Protein AF-K0B0N3-F1 (afdb_monomer)

pLDDT: mean 71.41, std 13.67, range [44.66, 89.69]

Secondary structure (DSSP, 8-state):
-PPPHHHHHHHHHHHHHHHHHHHHHHT---GGG--HHHHHHHHHHHHHHHHHTTS-S-HHHHHHHHHHHHHHHHTTTHHHHHHHHHHHHHHT-

Nearest PDB structures (foldseek):
  8uu6-assembly1_t  TM=3.524E-01  e=3.984E+00  Listeria innocua
  6aqk-assembly1_A  TM=3.885E-01  e=9.815E+00  Yersinia entomophaga

Mean predicted aligned error: 9.26 Å

Radius of gyration: 14.88 Å; Cα contacts (8 Å, |Δi|>4): 32; chains: 1; bounding box: 36×20×45 Å

Foldseek 3Di:
DDDDPVNLVVLLVQLVVQLVVVCVVVVCPPCVPDPSVVSSVVSSVVSLCVPPVVPDDDPVVSVVVSVVSVCVNVVDDDPVVVVVVVVVVVVVD

Structure (mmCIF, N/CA/C/O backbone):
data_AF-K0B0N3-F1
#
_entry.id   AF-K0B0N3-F1
#
loop_
_atom_site.group_PDB
_atom_site.id
_atom_site.type_symbol
_atom_site.label_atom_id
_atom_site.label_alt_id
_atom_site.label_comp_id
_atom_site.label_asym_id
_atom_site.label_entity_id
_atom_site.label_seq_id
_atom_site.pdbx_PDB_ins_code
_atom_site.Cartn_x
_atom_site.Cartn_y
_atom_site.Cartn_z
_atom_site.occupancy
_atom_site.B_iso_or_equiv
_atom_site.auth_seq_id
_atom_site.auth_comp_id
_atom_site.auth_asym_id
_atom_site.auth_atom_id
_atom_site.pdbx_PDB_model_num
ATOM 1 N N . MET A 1 1 ? 15.281 -5.373 -12.891 1.00 59.12 1 MET A N 1
ATOM 2 C CA . MET A 1 1 ? 15.303 -3.957 -12.489 1.00 59.12 1 MET A CA 1
ATOM 3 C C . MET A 1 1 ? 15.246 -3.956 -10.984 1.00 59.12 1 MET A C 1
ATOM 5 O O . MET A 1 1 ? 14.278 -4.478 -10.445 1.00 59.12 1 MET A O 1
ATOM 9 N N . ASP A 1 2 ? 16.312 -3.489 -10.347 1.00 67.69 2 ASP A N 1
ATOM 10 C CA . ASP A 1 2 ? 16.417 -3.470 -8.893 1.00 67.69 2 ASP A CA 1
ATOM 11 C C . ASP A 1 2 ? 16.027 -2.081 -8.399 1.00 67.69 2 ASP A C 1
ATOM 13 O O . ASP A 1 2 ? 16.576 -1.082 -8.858 1.00 67.69 2 ASP A O 1
ATOM 17 N N . ILE A 1 3 ? 15.035 -2.029 -7.512 1.00 76.62 3 ILE A N 1
ATOM 18 C CA . ILE A 1 3 ? 14.641 -0.806 -6.809 1.00 76.62 3 ILE A CA 1
ATOM 19 C C . ILE A 1 3 ? 15.606 -0.641 -5.640 1.00 76.62 3 ILE A C 1
ATOM 21 O O . ILE A 1 3 ? 15.870 -1.612 -4.922 1.00 76.62 3 ILE A O 1
ATOM 25 N N . SER A 1 4 ? 16.128 0.564 -5.430 1.00 85.69 4 SER A N 1
ATOM 26 C CA . SER A 1 4 ? 16.989 0.828 -4.278 1.00 85.69 4 SER A CA 1
ATOM 27 C C . SER A 1 4 ? 16.227 0.679 -2.955 1.00 85.69 4 SER A C 1
ATOM 29 O O . SER A 1 4 ? 14.994 0.729 -2.895 1.00 85.69 4 SER A O 1
ATOM 31 N N . LEU A 1 5 ? 16.970 0.499 -1.860 1.00 83.31 5 LEU A N 1
ATOM 32 C CA . LEU A 1 5 ? 16.375 0.424 -0.525 1.00 83.31 5 LEU A CA 1
ATOM 33 C C . LEU A 1 5 ? 15.618 1.720 -0.176 1.00 83.31 5 LEU A C 1
ATOM 35 O O . LEU A 1 5 ? 14.510 1.653 0.345 1.00 83.31 5 LEU A O 1
ATOM 39 N N . GLU A 1 6 ? 16.181 2.878 -0.529 1.00 86.19 6 GLU A N 1
ATOM 40 C CA . GLU A 1 6 ? 15.579 4.192 -0.274 1.00 86.19 6 GLU A CA 1
ATOM 41 C C . GLU A 1 6 ? 14.272 4.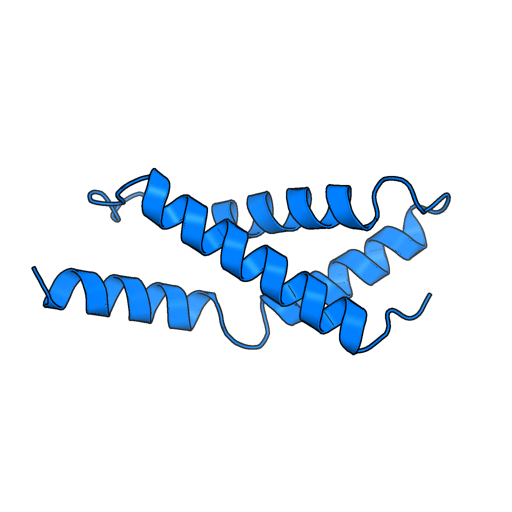387 -1.052 1.00 86.19 6 GLU A C 1
ATOM 43 O O . GLU A 1 6 ? 13.269 4.817 -0.484 1.00 86.19 6 GLU A O 1
ATOM 48 N N . GLU A 1 7 ? 14.233 4.013 -2.334 1.00 84.94 7 GLU A N 1
ATOM 49 C CA . GLU A 1 7 ? 13.009 4.082 -3.143 1.00 84.94 7 GLU A CA 1
ATOM 50 C C . GLU A 1 7 ? 11.924 3.144 -2.608 1.00 84.94 7 GLU A C 1
ATOM 52 O O . GLU A 1 7 ? 10.745 3.504 -2.577 1.00 84.94 7 GLU A O 1
ATOM 57 N N . ARG A 1 8 ? 12.315 1.952 -2.145 1.00 84.62 8 ARG A N 1
ATOM 58 C CA . ARG A 1 8 ? 11.406 1.003 -1.495 1.00 84.62 8 ARG A CA 1
ATOM 59 C C . ARG A 1 8 ? 10.827 1.585 -0.206 1.00 84.62 8 ARG A C 1
ATOM 61 O O . ARG A 1 8 ? 9.619 1.491 0.002 1.00 84.62 8 ARG A O 1
ATOM 68 N N . GLU A 1 9 ? 11.654 2.162 0.660 1.00 84.88 9 GLU A N 1
ATOM 69 C CA . GLU A 1 9 ? 11.202 2.764 1.920 1.00 84.88 9 GLU A CA 1
ATOM 70 C C . GLU A 1 9 ? 10.296 3.972 1.680 1.00 84.88 9 GLU A C 1
ATOM 72 O O . GLU A 1 9 ? 9.222 4.067 2.279 1.00 84.88 9 GLU A O 1
ATOM 77 N N . LEU A 1 10 ? 10.672 4.850 0.749 1.00 87.25 10 LEU A N 1
ATOM 78 C CA . LEU A 1 10 ? 9.862 5.995 0.346 1.00 87.25 10 LEU A CA 1
ATOM 79 C C . LEU A 1 10 ? 8.498 5.551 -0.193 1.00 87.25 10 LEU A C 1
ATOM 81 O O . LEU A 1 10 ? 7.473 6.133 0.162 1.00 87.25 10 LEU A O 1
ATOM 85 N N . PHE A 1 11 ? 8.472 4.507 -1.022 1.00 88.75 11 PHE A N 1
ATOM 86 C CA . PHE A 1 11 ? 7.237 3.942 -1.552 1.00 88.75 11 PHE A CA 1
ATOM 87 C C . PHE A 1 11 ? 6.330 3.414 -0.435 1.00 88.75 11 PHE A C 1
ATOM 89 O O . PHE A 1 11 ? 5.151 3.760 -0.380 1.00 88.75 11 PHE A O 1
ATOM 96 N N . VAL A 1 12 ? 6.879 2.613 0.482 1.00 85.31 12 VAL A N 1
ATOM 97 C CA . VAL A 1 12 ? 6.127 2.064 1.621 1.00 85.31 12 VAL A CA 1
ATOM 98 C C . VAL A 1 12 ? 5.572 3.184 2.508 1.00 85.31 12 VAL A C 1
ATOM 100 O O . VAL A 1 12 ? 4.425 3.100 2.942 1.00 85.31 12 VAL A O 1
ATOM 103 N N . ASN A 1 13 ? 6.334 4.256 2.742 1.00 84.31 13 ASN A N 1
ATOM 104 C CA . ASN A 1 13 ? 5.867 5.400 3.529 1.00 84.31 13 ASN A CA 1
ATOM 105 C C . ASN A 1 13 ? 4.713 6.150 2.850 1.00 84.31 13 ASN A C 1
ATO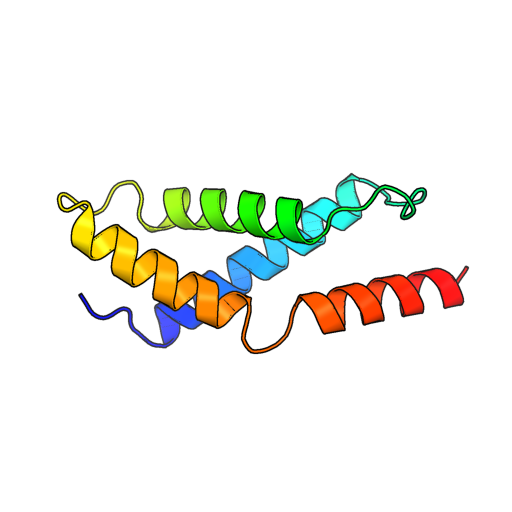M 107 O O . ASN A 1 13 ? 3.727 6.456 3.514 1.00 84.31 13 ASN A O 1
ATOM 111 N N . LYS A 1 14 ? 4.772 6.361 1.530 1.00 86.38 14 LYS A N 1
ATOM 112 C CA . LYS A 1 14 ? 3.660 6.969 0.777 1.00 86.38 14 LYS A CA 1
ATOM 113 C C . LYS A 1 14 ? 2.387 6.129 0.827 1.00 86.38 14 LYS A C 1
ATOM 115 O O . LYS A 1 14 ? 1.294 6.681 0.917 1.00 86.38 14 LYS A O 1
ATOM 120 N N . VAL A 1 15 ? 2.517 4.801 0.756 1.00 84.19 15 VAL A N 1
ATOM 121 C CA . VAL A 1 15 ? 1.366 3.901 0.913 1.00 84.19 15 VAL A CA 1
ATOM 122 C C . VAL A 1 15 ? 0.769 4.081 2.306 1.00 84.19 15 VAL A C 1
ATOM 124 O O . VAL A 1 15 ? -0.414 4.388 2.392 1.00 84.19 15 VAL A O 1
ATOM 127 N N . ARG A 1 16 ? 1.585 4.012 3.366 1.00 80.25 16 ARG A N 1
ATOM 128 C CA . ARG A 1 16 ? 1.147 4.212 4.762 1.00 80.25 16 ARG A CA 1
ATOM 129 C C . ARG A 1 16 ? 0.392 5.517 4.981 1.00 80.25 16 ARG A C 1
ATOM 131 O O . ARG A 1 16 ? -0.682 5.505 5.575 1.00 80.25 16 ARG A O 1
ATOM 138 N N . GLU A 1 17 ? 0.947 6.631 4.513 1.00 82.94 17 GLU A N 1
ATOM 139 C CA . GLU A 1 17 ? 0.302 7.945 4.618 1.00 82.94 17 GLU A CA 1
ATOM 140 C C . GLU A 1 17 ? -1.045 7.951 3.893 1.00 82.94 17 GLU A C 1
ATOM 142 O O . GLU A 1 17 ? -2.056 8.325 4.479 1.00 82.94 17 GLU A O 1
ATOM 147 N N . GLY A 1 18 ? -1.093 7.423 2.667 1.00 82.62 18 GLY A N 1
ATOM 148 C CA . GLY A 1 18 ? -2.330 7.347 1.897 1.00 82.62 18 GLY A CA 1
ATOM 149 C C . GLY A 1 18 ? -3.409 6.471 2.541 1.00 82.62 18 GLY A C 1
ATOM 150 O O . GLY A 1 18 ? -4.589 6.799 2.431 1.00 82.62 18 GLY A O 1
ATOM 151 N N . VAL A 1 19 ? -3.044 5.373 3.217 1.00 78.25 19 VAL A N 1
ATOM 152 C CA . VAL A 1 19 ? -4.036 4.551 3.927 1.00 78.25 19 VAL A CA 1
ATOM 153 C C . VAL A 1 19 ? -4.509 5.257 5.204 1.00 78.25 19 VAL A C 1
ATOM 155 O O . VAL A 1 19 ? -5.696 5.189 5.523 1.00 78.25 19 VAL A O 1
ATOM 158 N N . LYS A 1 20 ? -3.626 5.972 5.914 1.00 75.81 20 LYS A N 1
ATOM 159 C CA . LYS A 1 20 ? -3.992 6.755 7.104 1.00 75.81 20 LYS A CA 1
ATOM 160 C C . LYS A 1 20 ? -4.963 7.887 6.762 1.00 75.81 20 LYS A C 1
ATOM 162 O O . LYS A 1 20 ? -6.025 7.971 7.371 1.00 75.81 20 LYS A O 1
ATOM 167 N N . ASP A 1 21 ? -4.648 8.687 5.747 1.00 78.06 21 ASP A N 1
ATOM 168 C CA . ASP A 1 21 ? -5.513 9.778 5.282 1.00 78.06 21 ASP A CA 1
ATOM 169 C C . ASP A 1 21 ? -6.906 9.265 4.904 1.00 78.06 21 ASP A C 1
ATOM 171 O O . ASP A 1 21 ? -7.924 9.915 5.138 1.00 78.06 21 ASP A O 1
ATOM 175 N N . LEU A 1 22 ? -6.961 8.069 4.321 1.00 73.75 22 LEU A N 1
ATOM 176 C CA . LEU A 1 22 ? -8.207 7.461 3.893 1.00 73.75 22 LEU A CA 1
ATOM 177 C C . LEU A 1 22 ? -9.074 7.005 5.079 1.00 73.75 22 LEU A C 1
ATOM 179 O O . LEU A 1 22 ? -10.297 7.141 5.005 1.00 73.75 22 LEU A O 1
ATOM 183 N N . ILE A 1 23 ? -8.477 6.514 6.171 1.00 68.50 23 ILE A N 1
ATOM 184 C CA . ILE A 1 23 ? -9.203 6.281 7.433 1.00 68.50 23 ILE A CA 1
ATOM 185 C C . ILE A 1 23 ? -9.765 7.606 7.952 1.00 68.50 23 ILE A C 1
ATOM 187 O O . ILE A 1 23 ? -10.967 7.698 8.212 1.00 68.50 23 ILE A O 1
ATOM 191 N N . ASP A 1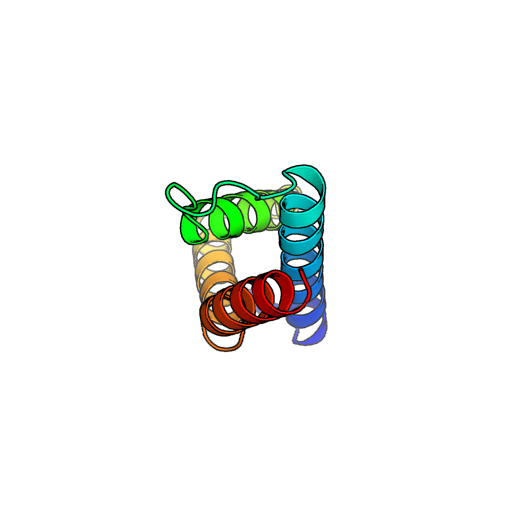 24 ? -8.906 8.621 8.077 1.00 67.88 24 ASP A N 1
ATOM 192 C CA . ASP A 1 24 ? -9.263 9.913 8.671 1.00 67.88 24 ASP A CA 1
ATOM 193 C C . ASP A 1 24 ? -10.425 10.574 7.906 1.00 67.88 24 ASP A C 1
ATOM 195 O O . ASP A 1 24 ? -11.345 11.136 8.508 1.00 67.88 24 ASP A O 1
ATOM 199 N N . LEU A 1 25 ? -10.435 10.449 6.573 1.00 68.69 25 LEU A N 1
ATOM 200 C CA . LEU A 1 25 ? -11.496 10.962 5.702 1.00 68.69 25 LEU A CA 1
ATOM 201 C C . LEU A 1 25 ? -12.825 10.215 5.843 1.00 68.69 25 LEU A C 1
ATOM 203 O O . LEU A 1 25 ? -13.880 10.848 5.768 1.00 68.69 25 LEU A O 1
ATOM 207 N N . ASN A 1 26 ? -12.794 8.894 6.024 1.00 63.22 26 ASN A N 1
ATOM 208 C CA . ASN A 1 26 ? -14.014 8.089 6.093 1.00 63.22 26 ASN A CA 1
ATOM 209 C C . ASN A 1 26 ? -14.650 8.063 7.484 1.00 63.22 26 ASN A C 1
ATOM 211 O O . ASN A 1 26 ? -15.751 7.532 7.595 1.00 63.22 26 ASN A O 1
ATOM 215 N N . LYS A 1 27 ? -14.000 8.645 8.511 1.00 59.03 27 LYS A N 1
ATOM 216 C CA . LYS A 1 27 ? -14.490 8.688 9.903 1.00 59.03 27 LYS A CA 1
ATOM 217 C C . LYS A 1 27 ? -15.163 7.367 10.281 1.00 59.03 27 LYS A C 1
ATOM 219 O O . LYS A 1 27 ? -16.354 7.360 10.568 1.00 59.03 27 LYS A O 1
ATOM 224 N N . LEU A 1 28 ? -14.418 6.268 10.147 1.00 56.91 28 LEU A N 1
ATOM 225 C CA . LEU A 1 28 ? -14.909 4.887 10.209 1.00 56.91 28 LEU A CA 1
ATOM 226 C C . LEU A 1 28 ? -15.575 4.578 11.564 1.00 56.91 28 LEU A C 1
ATOM 228 O O . LEU A 1 28 ? -14.969 3.975 12.443 1.00 56.91 28 LEU A O 1
ATOM 232 N N . ASP A 1 29 ? -16.813 5.032 11.737 1.00 48.03 29 ASP A N 1
ATOM 233 C CA . ASP A 1 29 ? -17.674 4.743 12.881 1.00 48.03 29 ASP A CA 1
ATOM 234 C C . ASP A 1 29 ? -18.410 3.400 12.676 1.00 48.03 29 ASP A C 1
ATOM 236 O O . ASP A 1 29 ? -18.760 2.758 13.660 1.00 48.03 29 ASP A O 1
ATOM 240 N N . ASP A 1 30 ? -18.544 2.924 11.429 1.00 49.84 30 ASP A N 1
ATOM 241 C CA . ASP A 1 30 ? -19.085 1.601 11.077 1.00 49.84 30 ASP A CA 1
ATOM 242 C C . ASP A 1 30 ? -17.969 0.692 10.536 1.00 49.84 30 ASP A C 1
ATOM 244 O O . ASP A 1 30 ? -17.712 0.592 9.335 1.00 49.84 30 ASP A O 1
ATOM 248 N N . LEU A 1 31 ? -17.258 0.052 11.464 1.00 49.62 31 LEU A N 1
ATOM 249 C CA . LEU A 1 31 ? -16.172 -0.894 11.181 1.00 49.62 31 LEU A CA 1
ATOM 250 C C . LEU A 1 31 ? -16.667 -2.307 10.829 1.00 49.62 31 LEU A C 1
ATOM 252 O O . LEU A 1 31 ? -15.868 -3.135 10.394 1.00 49.62 31 LEU A O 1
ATOM 256 N N . ASP A 1 32 ? -17.964 -2.579 10.986 1.00 46.62 32 ASP A N 1
ATOM 257 C CA . ASP A 1 32 ? -18.552 -3.907 10.764 1.00 46.62 32 ASP A CA 1
ATOM 258 C C . ASP A 1 32 ? -18.552 -4.331 9.278 1.00 46.62 32 ASP A C 1
ATOM 260 O O . ASP A 1 32 ? -18.544 -5.527 8.989 1.00 46.62 32 ASP A O 1
ATOM 264 N N . ASP A 1 33 ? -18.452 -3.374 8.344 1.00 50.38 33 ASP A N 1
ATOM 265 C CA . ASP A 1 33 ? -18.314 -3.606 6.891 1.00 50.38 33 ASP A CA 1
ATOM 266 C C . ASP A 1 33 ? -16.910 -3.230 6.349 1.00 50.38 33 ASP A C 1
ATOM 268 O O . ASP A 1 33 ? -16.701 -3.058 5.142 1.00 50.38 33 ASP A O 1
ATOM 272 N N . PHE A 1 34 ? -15.913 -3.063 7.228 1.00 55.75 34 PHE A N 1
ATOM 273 C CA . PHE A 1 34 ? -14.597 -2.532 6.863 1.00 55.75 34 PHE A CA 1
ATOM 274 C C . PHE A 1 34 ? -13.646 -3.590 6.265 1.00 55.75 34 PHE A C 1
ATOM 276 O O . PHE A 1 34 ? -12.954 -4.315 6.980 1.00 55.75 34 PHE A O 1
ATOM 283 N N . ASP A 1 35 ? -13.528 -3.627 4.932 1.00 64.81 35 ASP A N 1
ATOM 284 C CA . ASP A 1 35 ? -12.492 -4.404 4.228 1.00 64.81 35 ASP A CA 1
ATOM 285 C C . ASP A 1 35 ? -11.180 -3.604 4.101 1.00 64.81 35 ASP A C 1
ATOM 287 O O . ASP A 1 35 ? -10.898 -2.941 3.095 1.00 64.81 35 ASP A O 1
ATOM 291 N N . GLY A 1 36 ? -10.347 -3.670 5.142 1.00 66.00 36 GLY A N 1
ATOM 292 C CA . GLY A 1 36 ? -9.036 -3.012 5.164 1.00 66.00 36 GLY A CA 1
ATOM 293 C C . GLY A 1 36 ? -8.079 -3.490 4.062 1.00 66.00 36 GLY A C 1
ATOM 294 O O . GLY A 1 36 ? -7.229 -2.721 3.605 1.00 66.00 36 GLY A O 1
ATOM 295 N N . GLY A 1 37 ? -8.236 -4.725 3.574 1.00 71.56 37 GLY A N 1
ATOM 296 C CA . GLY A 1 37 ? -7.417 -5.267 2.490 1.00 71.56 37 GLY A CA 1
ATOM 297 C C . GLY A 1 37 ? -7.643 -4.518 1.179 1.00 71.56 37 GLY A C 1
ATOM 298 O O . GLY A 1 37 ? -6.679 -4.111 0.521 1.00 71.56 37 GLY A O 1
ATOM 299 N N . LEU A 1 38 ? -8.908 -4.264 0.838 1.00 74.06 38 LEU A N 1
ATOM 300 C CA . LEU A 1 38 ? -9.297 -3.552 -0.379 1.00 74.06 38 LEU A CA 1
ATOM 301 C C . LEU A 1 38 ? -8.758 -2.113 -0.410 1.00 74.06 38 LEU A C 1
ATOM 303 O O . LEU A 1 38 ? -8.252 -1.657 -1.439 1.00 74.06 38 LEU A O 1
ATOM 307 N N . TYR A 1 39 ? -8.809 -1.401 0.716 1.00 74.31 39 TYR A N 1
ATOM 308 C CA . TYR A 1 39 ? -8.306 -0.028 0.804 1.00 74.31 39 TYR A CA 1
ATOM 309 C C . TYR A 1 39 ? -6.790 0.058 0.645 1.00 74.31 39 TYR A C 1
ATOM 311 O O . TYR A 1 39 ? -6.306 0.881 -0.138 1.00 74.31 39 TYR A O 1
ATOM 319 N N . ILE A 1 40 ? -6.042 -0.832 1.302 1.00 77.69 40 ILE A N 1
ATOM 320 C CA . ILE A 1 40 ? -4.586 -0.917 1.137 1.00 77.69 40 ILE A CA 1
ATOM 321 C C . ILE A 1 40 ? -4.247 -1.236 -0.326 1.00 77.69 40 ILE A C 1
ATOM 323 O O . ILE A 1 40 ? -3.375 -0.593 -0.908 1.00 77.69 40 ILE A O 1
ATOM 327 N N . THR A 1 41 ? -4.963 -2.170 -0.965 1.00 82.56 41 THR A N 1
ATOM 328 C CA . THR A 1 41 ? -4.776 -2.488 -2.392 1.00 82.56 41 THR A CA 1
ATOM 329 C C . THR A 1 41 ? -5.050 -1.287 -3.305 1.00 82.56 41 THR A C 1
ATOM 331 O O . THR A 1 41 ? -4.301 -1.068 -4.266 1.00 82.56 41 THR A O 1
ATOM 334 N N . ASN A 1 42 ? -6.077 -0.488 -3.011 1.00 83.50 42 ASN A N 1
ATOM 335 C CA . ASN A 1 42 ? -6.422 0.706 -3.785 1.00 83.50 42 ASN A CA 1
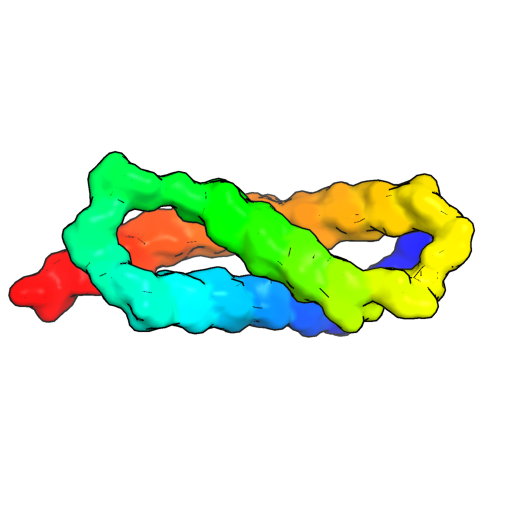ATOM 336 C C . ASN A 1 42 ? -5.357 1.800 -3.656 1.00 83.50 42 ASN A C 1
ATOM 338 O O . ASN A 1 42 ? -4.871 2.306 -4.672 1.00 83.50 42 ASN A O 1
ATOM 342 N N . VAL A 1 43 ? -4.948 2.130 -2.427 1.00 85.25 43 VAL A N 1
ATOM 343 C CA . VAL A 1 43 ? -3.894 3.122 -2.167 1.00 85.25 43 VAL A CA 1
ATOM 344 C C . VAL A 1 43 ? -2.578 2.668 -2.786 1.00 85.25 43 VAL A C 1
ATOM 346 O O . VAL A 1 43 ? -1.959 3.425 -3.531 1.00 85.25 43 VAL A O 1
ATOM 349 N N . PHE A 1 44 ? -2.188 1.412 -2.568 1.00 88.62 44 PHE A N 1
ATOM 350 C CA . PHE A 1 44 ? -0.998 0.832 -3.178 1.00 88.62 44 PHE A CA 1
ATOM 351 C C . PHE A 1 44 ? -1.017 0.963 -4.701 1.00 88.62 44 PHE A C 1
ATOM 353 O O . PHE A 1 44 ? -0.038 1.410 -5.290 1.00 88.62 44 PHE A O 1
ATOM 360 N N . SER A 1 45 ? -2.128 0.607 -5.350 1.00 88.06 45 SER A N 1
ATOM 361 C CA . SER A 1 45 ? -2.241 0.668 -6.812 1.00 88.06 45 SER A CA 1
ATOM 362 C C . SER A 1 45 ? -2.129 2.098 -7.339 1.00 88.06 45 SER A C 1
ATOM 364 O O . SER A 1 45 ? -1.504 2.311 -8.379 1.00 88.06 45 SER A O 1
ATOM 366 N N . LYS A 1 46 ? -2.683 3.074 -6.612 1.00 89.69 46 LYS A N 1
ATOM 367 C CA . LYS A 1 46 ? -2.554 4.498 -6.933 1.00 89.69 46 LYS A CA 1
ATOM 368 C C . LYS A 1 46 ? -1.107 4.970 -6.790 1.00 89.69 46 LYS A C 1
ATOM 370 O O . LYS A 1 46 ? -0.533 5.431 -7.767 1.00 89.69 46 LYS A O 1
ATOM 375 N N . VAL A 1 47 ? -0.486 4.762 -5.627 1.00 88.81 47 VAL A N 1
ATOM 376 C CA . VAL A 1 47 ? 0.908 5.169 -5.366 1.00 88.81 47 VAL A CA 1
ATOM 377 C C . VAL A 1 47 ? 1.874 4.483 -6.336 1.00 88.81 47 VAL A C 1
ATOM 379 O O . VAL A 1 47 ? 2.816 5.109 -6.818 1.00 88.81 47 VAL A O 1
ATOM 382 N N . PHE A 1 48 ? 1.630 3.215 -6.679 1.00 89.69 48 PHE A N 1
ATOM 383 C CA . PHE A 1 48 ? 2.401 2.480 -7.683 1.00 89.69 48 PHE A CA 1
ATOM 384 C C . PHE A 1 48 ? 2.313 3.129 -9.058 1.00 89.69 48 PHE A C 1
ATOM 386 O O . PHE A 1 48 ? 3.340 3.355 -9.694 1.00 89.69 48 PHE A O 1
ATOM 393 N N . LYS A 1 49 ? 1.103 3.472 -9.503 1.00 87.19 49 LYS A N 1
ATOM 394 C CA . LYS A 1 49 ? 0.902 4.163 -10.776 1.00 87.19 49 LYS A CA 1
ATOM 395 C C . LYS A 1 49 ? 1.542 5.552 -10.770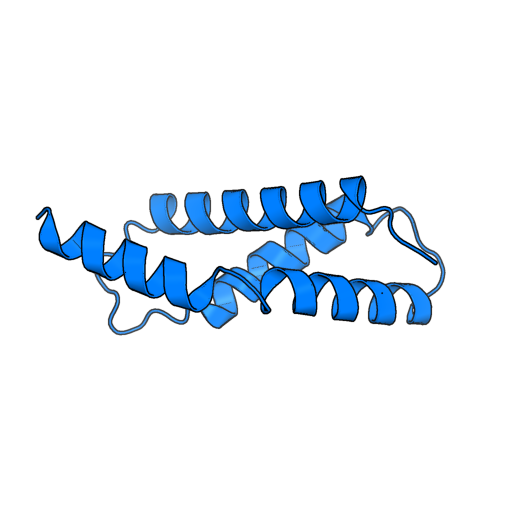 1.00 87.19 49 LYS A C 1
ATOM 397 O O . LYS A 1 49 ? 2.198 5.902 -11.740 1.00 87.19 49 LYS A O 1
ATOM 402 N N . ASP A 1 50 ? 1.415 6.301 -9.684 1.00 87.75 50 ASP A N 1
ATOM 403 C CA . ASP A 1 50 ? 1.980 7.650 -9.578 1.00 87.75 50 ASP A CA 1
ATOM 404 C C . ASP A 1 50 ? 3.519 7.629 -9.530 1.00 87.75 50 ASP A C 1
ATOM 406 O O . ASP A 1 50 ? 4.172 8.559 -9.989 1.00 87.75 50 ASP A O 1
ATOM 410 N N . THR A 1 51 ? 4.113 6.560 -8.990 1.00 85.75 51 THR A N 1
ATOM 411 C CA . THR A 1 51 ? 5.574 6.431 -8.845 1.00 85.75 51 THR A CA 1
ATOM 412 C C . THR A 1 51 ? 6.237 5.815 -10.080 1.00 85.75 51 THR A C 1
ATOM 414 O O . THR A 1 51 ? 7.346 6.203 -10.439 1.00 85.75 51 THR A O 1
ATOM 417 N N . PHE A 1 52 ? 5.581 4.851 -10.735 1.00 82.56 52 PHE A N 1
ATOM 418 C CA . PHE A 1 52 ? 6.189 4.037 -11.798 1.00 82.56 52 PHE A CA 1
ATOM 419 C C . PHE A 1 52 ? 5.432 4.074 -13.134 1.00 82.56 52 PHE A C 1
ATOM 421 O O . PH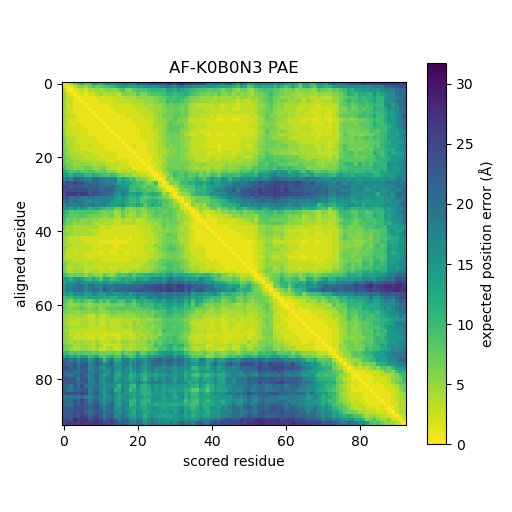E A 1 52 ? 5.929 3.539 -14.124 1.00 82.56 52 PHE A O 1
ATOM 428 N N . GLY A 1 53 ? 4.242 4.679 -13.184 1.00 72.75 53 GLY A N 1
ATOM 429 C CA . GLY A 1 53 ? 3.327 4.606 -14.328 1.00 72.75 53 GLY A CA 1
ATOM 430 C C . GLY A 1 53 ? 3.778 5.361 -15.577 1.00 72.75 53 GLY A C 1
ATOM 431 O O . GLY A 1 53 ? 3.316 5.025 -16.662 1.00 72.75 53 GLY A O 1
ATOM 432 N N . GLU A 1 54 ? 4.689 6.328 -15.454 1.00 68.19 54 GLU A N 1
ATOM 433 C CA . GLU A 1 54 ? 5.268 7.043 -16.605 1.00 68.19 54 GLU A CA 1
ATOM 434 C C . GLU A 1 54 ? 6.611 6.449 -17.072 1.00 68.19 54 GLU A C 1
ATOM 436 O O . GLU A 1 54 ? 7.104 6.784 -18.147 1.00 68.19 54 GLU A O 1
ATOM 441 N N . SER A 1 55 ? 7.206 5.538 -16.295 1.00 63.47 55 SER A N 1
ATOM 442 C CA . SER A 1 55 ? 8.649 5.267 -16.356 1.00 63.47 55 SER A CA 1
ATOM 443 C C . SER A 1 55 ? 9.043 3.941 -17.016 1.00 63.47 55 SER A C 1
ATOM 445 O O . SER A 1 55 ? 10.227 3.608 -16.998 1.00 63.47 55 SER A O 1
ATOM 447 N N . GLN A 1 56 ? 8.112 3.123 -17.526 1.00 60.38 56 GLN A N 1
ATOM 448 C CA . GLN A 1 56 ? 8.415 1.714 -17.839 1.00 60.38 56 GLN A CA 1
ATOM 449 C C . GLN A 1 56 ? 7.738 1.177 -19.118 1.00 60.38 56 GLN A C 1
ATOM 451 O O . GLN A 1 56 ? 6.510 1.126 -19.160 1.00 60.38 56 GLN A O 1
ATOM 456 N N . PRO A 1 57 ? 8.511 0.694 -20.116 1.00 59.50 57 PRO A N 1
ATOM 457 C CA . PRO A 1 57 ? 7.987 0.092 -21.348 1.00 59.50 57 PRO A CA 1
ATOM 458 C C . PRO A 1 57 ? 7.731 -1.433 -21.298 1.00 59.50 57 PRO A C 1
ATOM 460 O O . PRO A 1 57 ? 7.213 -1.962 -22.276 1.00 59.50 57 PRO A O 1
ATOM 463 N N . ASP A 1 58 ? 8.086 -2.152 -20.220 1.00 69.88 58 ASP A N 1
ATOM 464 C CA . ASP A 1 58 ? 7.950 -3.624 -20.132 1.00 69.88 58 ASP A CA 1
ATOM 465 C C . ASP A 1 58 ? 7.064 -4.082 -18.952 1.00 69.88 58 ASP A C 1
ATOM 467 O O . ASP A 1 58 ? 7.411 -3.920 -17.776 1.00 69.88 58 ASP A O 1
ATOM 471 N N . ASP A 1 59 ? 5.925 -4.700 -19.276 1.00 71.00 59 ASP A N 1
ATOM 472 C CA . ASP A 1 59 ? 4.907 -5.192 -18.334 1.00 71.00 59 ASP A CA 1
ATOM 473 C C . ASP A 1 59 ? 5.447 -6.248 -17.346 1.00 71.00 59 ASP A C 1
ATOM 475 O O . ASP A 1 59 ? 4.976 -6.361 -16.207 1.00 71.00 59 ASP A O 1
ATOM 479 N N . SER A 1 60 ? 6.457 -7.029 -17.747 1.00 72.69 60 SER A N 1
ATOM 480 C CA . SER A 1 60 ? 7.028 -8.106 -16.922 1.00 72.69 60 SER A CA 1
ATOM 481 C C . SER A 1 60 ? 7.851 -7.571 -15.741 1.00 72.69 60 SER A C 1
ATOM 483 O O . SER A 1 60 ? 7.716 -8.032 -14.596 1.00 72.69 60 SER A O 1
ATOM 485 N N . ALA A 1 61 ? 8.664 -6.541 -15.993 1.00 70.69 61 ALA A N 1
ATOM 486 C CA . ALA A 1 61 ? 9.441 -5.856 -14.965 1.00 70.69 61 ALA A CA 1
ATOM 487 C C . ALA A 1 61 ? 8.523 -5.164 -13.946 1.00 70.69 61 ALA A C 1
ATOM 489 O O . ALA A 1 61 ? 8.736 -5.300 -12.737 1.00 70.69 61 ALA A O 1
ATOM 490 N N . GLN A 1 62 ? 7.446 -4.522 -14.417 1.00 76.75 62 GLN A N 1
ATOM 491 C CA . GLN A 1 62 ? 6.442 -3.915 -13.541 1.00 76.75 62 GLN A CA 1
ATOM 492 C C . GLN A 1 62 ? 5.775 -4.946 -12.631 1.00 76.75 62 GLN A C 1
ATOM 494 O O . GLN A 1 62 ? 5.621 -4.699 -11.436 1.00 76.75 62 GLN A O 1
ATOM 499 N N . LYS A 1 63 ? 5.411 -6.123 -13.153 1.00 81.88 63 LYS A N 1
ATOM 500 C CA . LYS A 1 63 ? 4.773 -7.179 -12.353 1.00 81.88 63 LYS A CA 1
ATOM 501 C C . LYS A 1 63 ? 5.680 -7.685 -11.230 1.00 81.88 63 LYS A C 1
ATOM 503 O O . LYS A 1 63 ? 5.210 -7.907 -10.111 1.00 81.88 63 LYS A O 1
ATOM 508 N N . SER A 1 64 ? 6.971 -7.838 -11.510 1.00 83.19 64 SER A N 1
ATOM 509 C CA . SER A 1 64 ? 7.962 -8.285 -10.524 1.00 83.19 64 SER A CA 1
ATOM 510 C C . SER A 1 64 ? 8.172 -7.240 -9.423 1.00 83.19 64 SER A C 1
ATOM 512 O O . SER A 1 64 ? 8.062 -7.563 -8.241 1.00 83.19 64 SER A O 1
ATOM 514 N N . ILE A 1 65 ? 8.361 -5.973 -9.807 1.00 84.62 65 ILE A N 1
ATOM 515 C CA . ILE A 1 65 ? 8.474 -4.825 -8.892 1.00 84.62 65 ILE A CA 1
ATOM 516 C C . ILE A 1 65 ? 7.213 -4.690 -8.032 1.00 84.62 65 ILE A C 1
ATOM 518 O O . ILE A 1 65 ? 7.302 -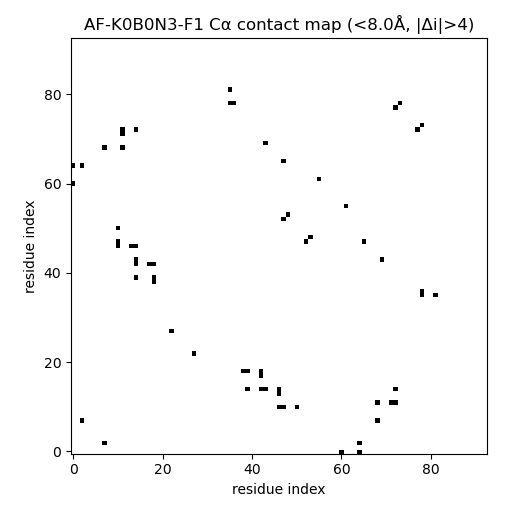4.588 -6.809 1.00 84.62 65 ILE A O 1
ATOM 522 N N . LYS A 1 66 ? 6.030 -4.767 -8.649 1.00 86.50 66 LYS A N 1
ATOM 523 C CA . LYS A 1 66 ? 4.740 -4.703 -7.957 1.00 86.50 66 LYS A CA 1
ATOM 524 C C . LYS A 1 66 ? 4.610 -5.805 -6.911 1.00 86.50 66 LYS A C 1
ATOM 526 O O . LYS A 1 66 ? 4.211 -5.524 -5.788 1.00 86.50 66 LYS A O 1
ATOM 531 N N . THR A 1 67 ? 4.980 -7.038 -7.253 1.00 86.75 67 THR A N 1
ATOM 532 C CA . THR A 1 67 ? 4.919 -8.182 -6.328 1.00 86.75 67 THR A CA 1
ATOM 533 C C . THR A 1 67 ? 5.886 -8.003 -5.155 1.00 86.75 67 THR A C 1
ATOM 535 O O . THR A 1 67 ? 5.513 -8.228 -4.005 1.00 86.75 67 THR A O 1
ATOM 538 N N . PHE A 1 68 ? 7.107 -7.538 -5.422 1.00 86.62 68 PHE A N 1
ATOM 539 C CA . PHE A 1 68 ? 8.112 -7.274 -4.393 1.00 86.62 68 PHE A CA 1
ATOM 540 C C . PHE A 1 68 ? 7.693 -6.147 -3.434 1.00 86.62 68 PHE A C 1
ATOM 542 O O . PHE A 1 68 ? 7.737 -6.314 -2.210 1.00 86.62 68 PHE A O 1
ATOM 549 N N . LEU A 1 69 ? 7.226 -5.016 -3.965 1.00 86.69 69 LEU A N 1
ATOM 550 C CA . LEU A 1 69 ? 6.737 -3.896 -3.160 1.00 86.69 69 LEU A CA 1
ATOM 551 C C . LEU A 1 69 ? 5.477 -4.273 -2.382 1.00 86.69 69 LEU A C 1
ATOM 553 O O . LEU A 1 69 ? 5.384 -3.949 -1.202 1.00 86.69 69 LEU A O 1
ATOM 557 N N . TRP A 1 70 ? 4.553 -5.015 -3.001 1.00 86.44 70 TRP A N 1
ATOM 558 C CA . TRP A 1 70 ? 3.367 -5.527 -2.317 1.00 86.44 70 TRP A CA 1
ATOM 559 C C . TRP A 1 70 ? 3.756 -6.416 -1.144 1.00 86.44 70 TRP A C 1
ATOM 561 O O . TRP A 1 70 ? 3.282 -6.199 -0.035 1.00 86.44 70 TRP A O 1
ATOM 571 N N . SER A 1 71 ? 4.694 -7.347 -1.349 1.00 82.69 71 SER A N 1
ATOM 572 C CA . SER A 1 71 ? 5.201 -8.165 -0.250 1.00 82.69 71 SER A CA 1
ATOM 573 C C . SER A 1 71 ? 5.806 -7.298 0.852 1.00 82.69 71 SER A C 1
ATOM 575 O O . SER A 1 71 ? 5.541 -7.560 2.005 1.00 82.69 71 SER A O 1
ATOM 577 N N . SER A 1 72 ? 6.505 -6.207 0.531 1.00 80.62 72 SER A N 1
ATOM 578 C CA . SER A 1 72 ? 7.097 -5.311 1.537 1.00 80.62 72 SER A CA 1
ATOM 579 C C . SER A 1 72 ? 6.071 -4.515 2.348 1.00 80.62 72 SER A C 1
ATOM 581 O O . SER A 1 72 ? 6.281 -4.287 3.537 1.00 80.62 72 SER A O 1
ATOM 583 N N . VAL A 1 73 ? 4.978 -4.100 1.709 1.00 75.69 73 VAL A N 1
ATOM 584 C CA . VAL A 1 73 ? 3.822 -3.457 2.356 1.00 75.69 73 VAL A CA 1
ATOM 585 C C . VAL A 1 73 ? 3.124 -4.464 3.280 1.00 75.69 73 VAL A C 1
ATOM 587 O O . VAL A 1 73 ? 2.828 -4.170 4.436 1.00 75.69 73 VAL A O 1
ATOM 590 N N . TYR A 1 74 ? 2.965 -5.706 2.815 1.00 70.12 74 TYR A N 1
ATOM 591 C CA . TYR A 1 74 ? 2.199 -6.742 3.508 1.00 70.12 74 TYR A CA 1
ATOM 592 C C . TYR A 1 74 ? 2.995 -7.543 4.558 1.00 70.12 74 TYR A C 1
ATOM 594 O O . TYR A 1 74 ? 2.417 -8.047 5.514 1.00 70.12 74 TYR A O 1
ATOM 602 N N . SER A 1 75 ? 4.316 -7.680 4.411 1.00 62.31 75 SER A N 1
ATOM 603 C CA . SER A 1 75 ? 5.143 -8.640 5.162 1.00 62.31 75 SER A CA 1
ATOM 604 C C . SER A 1 75 ? 5.742 -8.091 6.453 1.00 62.31 75 SER A C 1
ATOM 606 O O . SER A 1 75 ? 6.661 -8.710 6.987 1.00 62.31 75 SER A O 1
ATOM 608 N N . ASN A 1 76 ? 5.324 -6.918 6.937 1.00 52.91 76 ASN A N 1
ATOM 609 C CA . ASN A 1 76 ? 5.938 -6.390 8.155 1.00 52.91 76 ASN A CA 1
ATOM 610 C C . ASN A 1 76 ? 5.010 -5.655 9.126 1.00 52.91 76 ASN A C 1
ATOM 612 O O . ASN A 1 76 ? 5.248 -5.782 10.319 1.00 52.91 76 ASN A O 1
ATOM 616 N N . LEU A 1 77 ? 4.001 -4.871 8.710 1.00 50.53 77 LEU A N 1
ATOM 617 C CA . LEU A 1 77 ? 3.458 -3.887 9.663 1.00 50.53 77 LEU A CA 1
ATOM 618 C C . LEU A 1 77 ? 1.982 -3.477 9.573 1.00 50.53 77 LEU A C 1
ATOM 620 O O . LEU A 1 77 ? 1.551 -2.856 10.532 1.00 50.53 77 LEU A O 1
ATOM 624 N N . GLU A 1 78 ? 1.198 -3.745 8.525 1.00 51.16 78 GLU A N 1
ATOM 625 C CA . GLU A 1 78 ? -0.025 -2.935 8.337 1.00 51.16 78 GLU A CA 1
ATOM 626 C C . GLU A 1 78 ? -1.346 -3.561 8.780 1.00 51.16 78 GLU A C 1
ATOM 628 O O . GLU A 1 78 ? -2.039 -2.890 9.524 1.00 51.16 78 GLU A O 1
ATOM 633 N N . ILE A 1 79 ? -1.695 -4.817 8.483 1.00 50.59 79 ILE A N 1
ATOM 634 C CA . ILE A 1 79 ? -2.972 -5.380 8.990 1.00 50.59 79 ILE A CA 1
ATOM 635 C C . ILE A 1 79 ? -2.996 -5.418 10.523 1.00 50.59 79 ILE A C 1
ATOM 637 O O . ILE A 1 79 ? -3.951 -4.962 11.138 1.00 50.59 79 ILE A O 1
ATOM 641 N N . GLU A 1 80 ? -1.901 -5.860 11.140 1.00 53.28 80 GLU A N 1
ATOM 642 C CA . GLU A 1 80 ? -1.804 -5.989 12.596 1.00 53.28 80 GLU A CA 1
ATOM 643 C C . GLU A 1 80 ? -1.704 -4.627 13.312 1.00 53.28 80 GLU A C 1
ATOM 645 O O . GLU A 1 80 ? -2.155 -4.503 14.448 1.00 53.28 80 GLU A O 1
ATOM 650 N N . LYS A 1 81 ? -1.138 -3.582 12.676 1.00 52.84 81 LYS A N 1
ATOM 651 C CA . LYS A 1 81 ? -1.175 -2.203 13.209 1.00 52.84 81 LYS A CA 1
ATOM 652 C C . LYS A 1 81 ? -2.482 -1.486 12.904 1.00 52.84 81 LYS A C 1
ATOM 654 O O . LYS A 1 81 ? -2.856 -0.640 13.702 1.00 52.84 81 LYS A O 1
ATOM 659 N N . TYR A 1 82 ? -3.162 -1.800 11.802 1.00 56.84 82 TYR A N 1
ATOM 660 C CA . TYR A 1 82 ? -4.508 -1.306 11.508 1.00 56.84 82 TYR A CA 1
ATOM 661 C C . TYR A 1 82 ? -5.494 -1.843 12.533 1.00 56.84 82 TYR A C 1
ATOM 663 O O . TYR A 1 82 ? -6.222 -1.070 13.144 1.00 56.84 82 TYR A O 1
ATOM 671 N N . GLU A 1 83 ? -5.441 -3.147 12.791 1.00 53.12 83 GLU A N 1
ATOM 672 C CA . GLU A 1 83 ? -6.209 -3.797 13.846 1.00 53.12 83 GLU A CA 1
ATOM 673 C C . GLU A 1 83 ? -5.885 -3.167 15.210 1.00 53.12 83 GLU A C 1
ATOM 675 O O . GLU A 1 83 ? -6.792 -2.767 15.933 1.00 53.12 83 GLU A O 1
ATOM 680 N N . ARG A 1 84 ? -4.599 -2.943 15.529 1.00 60.44 84 ARG A N 1
ATOM 681 C CA . ARG A 1 84 ? -4.193 -2.266 16.776 1.00 60.44 84 ARG A CA 1
ATOM 682 C C . ARG A 1 84 ? -4.679 -0.815 16.876 1.00 60.44 84 ARG A C 1
ATOM 684 O O . ARG A 1 84 ? -5.192 -0.438 17.920 1.00 60.44 84 ARG A O 1
ATOM 691 N N . TYR A 1 85 ? -4.543 -0.020 15.816 1.00 57.41 85 TYR A N 1
ATOM 692 C CA . TYR A 1 85 ? -4.939 1.392 15.771 1.00 57.41 85 TYR A CA 1
ATOM 693 C C . TYR A 1 85 ? -6.457 1.568 15.880 1.00 57.41 85 TYR A C 1
ATOM 695 O O . TYR A 1 85 ? -6.928 2.438 16.611 1.00 57.41 85 TYR A O 1
ATOM 703 N N . ILE A 1 86 ? -7.227 0.707 15.209 1.00 54.16 86 ILE A N 1
ATOM 704 C CA . ILE A 1 86 ? -8.685 0.640 15.346 1.00 54.16 86 ILE A CA 1
ATOM 705 C C . ILE A 1 86 ? -9.059 0.292 16.795 1.00 54.16 86 ILE A C 1
ATOM 707 O O . ILE A 1 86 ? -9.851 0.998 17.417 1.00 54.16 86 ILE A O 1
ATOM 711 N N . LEU A 1 87 ? -8.442 -0.748 17.366 1.00 57.84 87 LEU A N 1
ATOM 712 C CA . LEU A 1 87 ? -8.690 -1.172 18.749 1.00 57.84 87 LEU A CA 1
ATOM 713 C C . LEU A 1 87 ? -8.297 -0.108 19.791 1.00 57.84 87 LEU A C 1
ATOM 715 O O . LEU A 1 87 ? -8.946 -0.012 20.832 1.00 57.84 87 LEU A O 1
ATOM 719 N N . GLU A 1 88 ? -7.247 0.677 19.546 1.00 61.62 88 GLU A N 1
ATOM 720 C CA . GLU A 1 88 ? -6.829 1.792 20.409 1.00 61.62 88 GLU A CA 1
ATOM 721 C C . GLU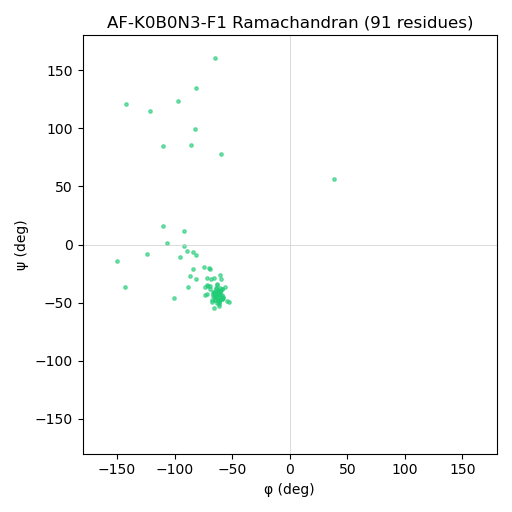 A 1 88 ? -7.775 2.994 20.286 1.00 61.62 88 GLU A C 1
ATOM 723 O O . GLU A 1 88 ? -8.211 3.525 21.304 1.00 61.62 88 GLU A O 1
ATOM 728 N N . SER A 1 89 ? -8.188 3.356 19.068 1.00 55.72 89 SER A N 1
ATOM 729 C CA . SER A 1 89 ? -9.103 4.482 18.817 1.00 55.72 89 SER A CA 1
ATOM 730 C C . SER A 1 89 ? -10.515 4.251 19.379 1.00 55.72 89 SER A C 1
ATOM 732 O O . SER A 1 89 ? -11.192 5.204 19.756 1.00 55.72 89 SER A O 1
ATOM 734 N N . ILE A 1 90 ? -10.960 2.991 19.477 1.00 52.34 90 ILE A N 1
ATOM 735 C CA . ILE A 1 90 ? -12.221 2.610 20.143 1.00 52.34 90 ILE A CA 1
ATOM 736 C C . ILE A 1 90 ? -12.117 2.739 21.671 1.00 52.34 90 ILE A C 1
ATOM 738 O O . ILE A 1 90 ? -13.098 3.090 22.317 1.00 52.34 90 ILE A O 1
ATOM 742 N N . LYS A 1 91 ? -10.951 2.457 22.268 1.00 52.97 91 LYS A N 1
ATOM 743 C CA . LYS A 1 91 ? -10.758 2.508 23.730 1.00 52.97 91 LYS A CA 1
ATOM 744 C C . LYS A 1 91 ? -10.673 3.925 24.301 1.00 52.97 91 LYS A C 1
ATOM 746 O O . LYS A 1 91 ? -10.832 4.076 25.509 1.00 52.97 91 LYS A O 1
ATOM 751 N N . GLU A 1 92 ? -10.380 4.925 23.472 1.00 50.41 92 GLU A N 1
ATOM 752 C CA . GLU A 1 92 ? -10.291 6.335 23.880 1.00 50.41 92 GLU A CA 1
ATOM 753 C C . GLU A 1 92 ? -11.613 7.123 23.725 1.00 50.41 92 GLU A C 1
ATOM 755 O O . GLU A 1 92 ? -11.653 8.297 24.098 1.00 50.41 92 GLU A O 1
ATOM 760 N N . LYS A 1 93 ? -12.692 6.500 23.220 1.00 44.66 93 LYS A N 1
ATOM 761 C CA . LYS A 1 93 ? -14.066 7.048 23.231 1.00 44.66 93 LYS A CA 1
ATOM 762 C C . LYS A 1 93 ? -14.838 6.600 24.474 1.00 44.66 93 LYS A C 1
ATOM 764 O O . LYS A 1 93 ? -15.620 7.433 24.985 1.00 44.66 93 LYS A O 1
#

Organism: Gottschalkia acidurici (strain ATCC 7906 / DSM 604 / BCRC 14475 / CIP 104303 / KCTC 5404 / NCIMB 10678 / 9a) (NCBI:txid1128398)

Sequence (93 aa):
MDISLEERE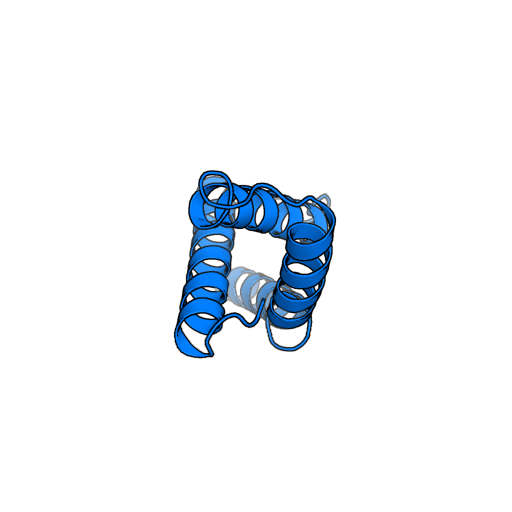LFVNKVREGVKDLIDLNKLDDLDDFDGGLYITNVFSKVFKDTFGESQPDDSAQKSIKTFLWSSVYSNLEIEKYERYILESIKEK

Solvent-accessible surface area (backbone atoms only — not comparable to full-atom values): 5594 Å² total; per-residue (Å²): 134,84,78,52,71,66,58,51,50,52,49,48,50,53,34,52,52,50,44,50,52,52,47,66,72,62,62,73,79,69,61,91,80,61,61,66,67,59,52,49,53,50,36,42,53,48,52,48,41,76,74,46,63,90,75,70,97,52,73,66,61,52,53,52,51,50,51,54,52,49,46,62,51,68,73,74,58,46,72,71,45,50,53,47,49,53,58,52,59,61,72,77,109